Protein AF-A0A1V3XS38-F1 (afdb_monomer_lite)

Organism: Mycobacterium kansasii (NCBI:txid1768)

Secondary structure (DSSP, 8-state):
---------SSS-------------TTS-HHHHHHHHHHHHHHHHHHH--S----PPP--SS-HHHHHHHHHH--

Structure (mmCIF, N/CA/C/O backbone):
data_AF-A0A1V3XS38-F1
#
_entry.id   AF-A0A1V3XS38-F1
#
loop_
_atom_site.group_PDB
_atom_site.id
_atom_site.type_symbol
_atom_site.label_atom_id
_atom_site.label_alt_id
_atom_site.label_comp_id
_atom_site.label_asym_id
_atom_site.label_entity_id
_atom_site.label_seq_id
_atom_site.pdbx_PDB_ins_code
_atom_site.Cartn_x
_atom_site.Cartn_y
_atom_site.Cartn_z
_atom_site.occupancy
_atom_site.B_iso_or_equiv
_atom_site.auth_seq_id
_atom_site.auth_comp_id
_atom_site.auth_asym_id
_atom_site.auth_atom_id
_atom_site.pdbx_PDB_model_num
ATOM 1 N N . MET A 1 1 ? 3.981 15.730 -2.716 1.00 38.16 1 MET A N 1
ATOM 2 C CA . MET A 1 1 ? 4.891 16.875 -2.461 1.00 38.16 1 MET A CA 1
ATOM 3 C C . MET A 1 1 ? 6.188 16.571 -3.190 1.00 38.16 1 MET A C 1
ATOM 5 O O . MET A 1 1 ? 6.851 15.619 -2.820 1.00 38.16 1 MET A O 1
ATOM 9 N N . ARG A 1 2 ? 6.498 17.280 -4.283 1.00 40.69 2 ARG A N 1
ATOM 10 C CA . ARG A 1 2 ? 7.613 16.922 -5.173 1.00 40.69 2 ARG A CA 1
ATOM 11 C C . ARG A 1 2 ? 8.916 17.526 -4.641 1.00 40.69 2 ARG A C 1
ATOM 13 O O . ARG A 1 2 ? 9.104 18.735 -4.739 1.00 40.69 2 ARG A O 1
ATOM 20 N N . ALA A 1 3 ? 9.794 16.704 -4.074 1.00 42.28 3 ALA A N 1
ATOM 21 C CA . ALA A 1 3 ? 11.147 17.111 -3.706 1.00 42.28 3 ALA A CA 1
ATOM 22 C C . ALA A 1 3 ? 12.138 16.542 -4.731 1.00 42.28 3 ALA A C 1
ATOM 24 O O . ALA A 1 3 ? 12.472 15.364 -4.697 1.00 42.28 3 ALA A O 1
ATOM 25 N N . VAL A 1 4 ? 12.601 17.387 -5.659 1.00 51.09 4 VAL A N 1
ATOM 26 C CA . VAL A 1 4 ? 13.755 17.078 -6.515 1.00 51.09 4 VAL A CA 1
ATOM 27 C C . VAL A 1 4 ? 14.999 17.618 -5.819 1.00 51.09 4 VAL A C 1
ATOM 29 O O . VAL A 1 4 ? 15.180 18.830 -5.734 1.00 51.09 4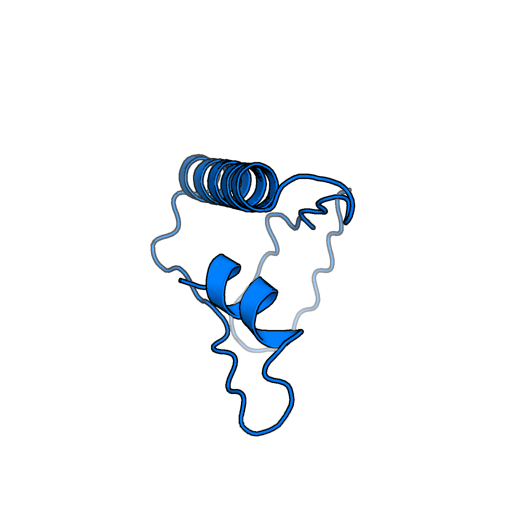 VAL A O 1
ATOM 32 N N . ALA A 1 5 ? 15.866 16.724 -5.346 1.00 50.19 5 ALA A N 1
ATOM 33 C CA . ALA A 1 5 ? 17.220 17.060 -4.916 1.00 50.19 5 ALA A CA 1
ATOM 34 C C . ALA A 1 5 ? 18.222 16.275 -5.774 1.00 50.19 5 ALA A C 1
ATOM 36 O O . ALA A 1 5 ? 18.581 15.142 -5.467 1.00 50.19 5 ALA A O 1
ATOM 37 N N . GLY A 1 6 ? 18.648 16.875 -6.888 1.00 54.12 6 GLY A N 1
ATOM 38 C CA . GLY A 1 6 ? 19.740 16.361 -7.712 1.00 54.12 6 GLY A CA 1
ATOM 39 C C . GLY A 1 6 ? 21.086 16.796 -7.138 1.00 54.12 6 GLY A C 1
ATOM 40 O O . GLY A 1 6 ? 21.516 17.924 -7.364 1.00 54.12 6 GLY A O 1
ATOM 41 N N . GLY A 1 7 ? 21.754 15.912 -6.397 1.00 49.53 7 GLY A N 1
ATOM 42 C CA . GLY A 1 7 ? 23.130 16.107 -5.942 1.00 49.53 7 GLY A CA 1
ATOM 43 C C . GLY A 1 7 ? 24.080 15.174 -6.688 1.00 49.53 7 GLY A C 1
ATOM 44 O O . GLY A 1 7 ? 24.130 13.987 -6.383 1.00 49.53 7 GLY A O 1
ATOM 45 N N . LYS A 1 8 ? 24.859 15.701 -7.644 1.00 60.75 8 LYS A N 1
ATOM 46 C CA . LYS A 1 8 ? 25.947 14.957 -8.300 1.00 60.75 8 LYS A CA 1
ATOM 47 C C . LYS A 1 8 ? 27.032 14.611 -7.273 1.00 60.75 8 LYS A C 1
ATOM 49 O O . LYS A 1 8 ? 27.821 15.470 -6.886 1.00 60.75 8 LYS A O 1
ATOM 54 N N . ARG A 1 9 ? 27.103 13.342 -6.871 1.00 55.84 9 ARG A N 1
ATOM 55 C CA . ARG A 1 9 ? 28.314 12.718 -6.318 1.00 55.84 9 ARG A CA 1
ATOM 56 C C . ARG A 1 9 ? 28.815 11.706 -7.343 1.00 55.84 9 ARG A C 1
ATOM 58 O O . ARG A 1 9 ? 28.017 10.989 -7.931 1.00 55.84 9 ARG A O 1
ATOM 65 N N . ALA A 1 10 ? 30.121 11.695 -7.601 1.00 67.69 10 ALA A N 1
ATOM 66 C CA . ALA A 1 10 ? 30.738 10.790 -8.564 1.00 67.69 10 ALA A CA 1
ATOM 67 C C . ALA A 1 10 ? 30.463 9.326 -8.170 1.00 67.69 10 ALA A C 1
ATOM 69 O O . ALA A 1 10 ? 31.010 8.830 -7.189 1.00 67.69 10 ALA A O 1
ATOM 70 N N . GLY A 1 11 ? 29.575 8.670 -8.921 1.00 60.38 11 GLY A N 1
ATOM 71 C CA . GLY A 1 11 ? 29.126 7.300 -8.678 1.00 60.38 11 GLY A CA 1
ATOM 72 C C . GLY A 1 11 ? 27.668 7.099 -9.092 1.00 60.38 11 GLY A C 1
ATOM 73 O O . GLY A 1 11 ? 26.795 7.138 -8.239 1.00 60.38 11 GLY A O 1
ATOM 74 N N . ARG A 1 12 ? 27.450 6.844 -10.394 1.00 69.88 12 ARG A N 1
ATOM 75 C CA . ARG A 1 12 ? 26.157 6.640 -11.090 1.00 69.88 12 ARG A CA 1
ATOM 76 C C . ARG A 1 12 ? 25.195 7.837 -11.030 1.00 69.88 12 ARG A C 1
ATOM 78 O O . ARG A 1 12 ? 24.919 8.390 -9.974 1.00 69.88 12 ARG A O 1
ATOM 85 N N . ASP A 1 13 ? 24.661 8.218 -12.190 1.00 81.06 13 ASP A N 1
ATOM 86 C CA . ASP A 1 13 ? 23.576 9.197 -12.264 1.00 81.06 13 ASP A CA 1
ATOM 87 C C . ASP A 1 13 ? 22.327 8.596 -11.603 1.00 81.06 13 ASP A C 1
ATOM 89 O O . ASP A 1 13 ? 21.761 7.617 -12.087 1.00 81.06 13 ASP A O 1
ATOM 93 N N . LEU A 1 14 ? 21.931 9.160 -10.462 1.00 85.56 14 LEU A N 1
ATOM 94 C CA . LEU A 1 14 ? 20.738 8.773 -9.715 1.00 85.56 14 LEU A CA 1
ATOM 95 C C . LEU A 1 14 ? 19.682 9.868 -9.836 1.00 85.56 14 LEU A C 1
ATOM 97 O O . LEU A 1 14 ? 19.978 11.056 -9.690 1.00 85.56 14 LEU A O 1
ATOM 101 N N . VAL A 1 15 ? 18.437 9.454 -10.052 1.00 89.19 15 VAL A N 1
ATOM 102 C CA . VAL A 1 15 ? 17.273 10.341 -10.080 1.00 89.19 15 VAL A CA 1
ATOM 103 C C . VAL A 1 15 ? 16.264 9.835 -9.058 1.00 89.19 15 VAL A C 1
ATOM 105 O O . VAL A 1 15 ? 15.836 8.687 -9.124 1.00 89.19 15 VAL A O 1
ATOM 108 N N . ALA A 1 16 ? 15.881 10.692 -8.111 1.00 91.38 16 ALA A N 1
ATOM 109 C CA . ALA A 1 16 ? 14.772 10.415 -7.204 1.00 91.38 16 ALA A CA 1
ATOM 110 C C . ALA A 1 16 ? 13.448 10.600 -7.963 1.00 91.38 16 ALA A C 1
ATOM 112 O O . ALA A 1 16 ? 13.156 11.709 -8.416 1.00 91.38 16 ALA A O 1
ATOM 113 N N . LEU A 1 17 ? 12.684 9.517 -8.137 1.00 93.38 17 LEU A N 1
ATOM 114 C CA . LEU A 1 17 ? 11.435 9.539 -8.904 1.00 93.38 17 LEU A CA 1
ATOM 115 C C . LEU A 1 17 ? 10.252 10.020 -8.062 1.00 93.38 17 LEU A C 1
ATOM 117 O O . LEU A 1 17 ? 9.526 10.909 -8.506 1.00 93.38 17 LEU A O 1
ATOM 121 N N . ASP A 1 18 ? 10.087 9.470 -6.858 1.00 94.38 18 ASP A N 1
ATOM 122 C CA . ASP A 1 18 ? 8.992 9.819 -5.957 1.00 94.38 18 ASP A CA 1
ATOM 123 C C . ASP A 1 18 ? 9.333 9.467 -4.490 1.00 94.38 18 ASP A C 1
ATOM 125 O O . ASP A 1 18 ? 10.276 8.713 -4.228 1.00 94.38 18 ASP A O 1
ATOM 129 N N . VAL A 1 19 ? 8.595 10.041 -3.533 1.00 95.56 19 VAL A N 1
ATOM 130 C CA . VAL A 1 19 ? 8.676 9.727 -2.096 1.00 95.56 19 VAL A CA 1
ATOM 131 C C . VAL A 1 19 ? 7.317 9.901 -1.409 1.00 95.56 19 VAL A C 1
ATOM 133 O O . VAL A 1 19 ? 6.631 10.901 -1.628 1.00 95.56 19 VAL A O 1
ATOM 136 N N . ASP A 1 20 ? 6.970 8.984 -0.504 1.00 93.81 20 ASP A N 1
ATOM 137 C CA . ASP A 1 20 ? 5.751 9.074 0.307 1.00 93.81 20 ASP A CA 1
ATOM 138 C C . ASP A 1 20 ? 5.955 8.610 1.757 1.00 93.81 20 ASP A C 1
ATOM 140 O O . ASP A 1 20 ? 6.924 7.927 2.095 1.00 93.81 20 ASP A O 1
ATOM 144 N N . VAL A 1 21 ? 5.043 9.043 2.632 1.00 95.94 21 VAL A N 1
ATOM 145 C CA . VAL A 1 21 ? 4.984 8.698 4.054 1.00 95.94 21 VAL A CA 1
ATOM 146 C C . VAL A 1 21 ? 3.554 8.294 4.407 1.00 95.94 21 VAL A C 1
ATOM 148 O O . VAL A 1 21 ? 2.687 9.140 4.655 1.00 95.94 21 VAL A O 1
ATOM 151 N N . VAL A 1 22 ? 3.331 6.986 4.525 1.00 93.19 22 VAL A N 1
ATOM 152 C CA . VAL A 1 22 ? 2.039 6.415 4.921 1.00 93.19 22 VAL A CA 1
ATOM 153 C C . VAL A 1 22 ? 1.843 6.571 6.429 1.00 93.19 22 VAL A C 1
ATOM 155 O O . VAL A 1 22 ? 2.614 6.047 7.235 1.00 93.19 22 VAL A O 1
ATOM 158 N N . ARG A 1 23 ? 0.798 7.298 6.836 1.00 93.81 23 ARG A N 1
ATOM 159 C CA . ARG A 1 23 ? 0.458 7.529 8.250 1.00 93.81 23 ARG A CA 1
ATOM 160 C C . ARG A 1 23 ? -0.876 6.882 8.588 1.00 93.81 23 ARG A C 1
ATOM 162 O O . ARG A 1 23 ? -1.863 7.110 7.901 1.00 93.81 23 ARG A O 1
ATOM 169 N N . THR A 1 24 ? -0.912 6.135 9.688 1.00 92.12 24 THR A N 1
ATOM 170 C CA . THR A 1 24 ? -2.140 5.541 10.225 1.00 92.12 24 THR A CA 1
ATOM 171 C C . THR A 1 24 ? -2.411 6.080 11.634 1.00 92.12 24 THR A C 1
ATOM 173 O O . THR A 1 24 ? -1.498 6.051 12.466 1.00 92.12 24 THR A O 1
ATOM 176 N N . PRO A 1 25 ? -3.620 6.595 11.929 1.00 93.06 25 PRO A N 1
ATOM 177 C CA . PRO A 1 25 ? -3.972 7.050 13.274 1.00 93.06 25 PRO A CA 1
ATOM 178 C C . PRO A 1 25 ? -3.856 5.926 14.312 1.00 93.06 25 PRO A C 1
ATOM 180 O O . PRO A 1 25 ? -4.122 4.758 14.016 1.00 93.06 25 PRO A O 1
ATOM 183 N N . SER A 1 26 ? -3.456 6.264 15.538 1.00 88.06 26 SER A N 1
ATOM 184 C CA . SER A 1 26 ? -3.232 5.282 16.610 1.00 88.06 26 SER A CA 1
ATOM 185 C C . SER A 1 26 ? -4.520 4.661 17.154 1.00 88.06 26 SER A C 1
ATOM 187 O O . SER A 1 26 ? -4.476 3.554 17.685 1.00 88.06 26 SER A O 1
ATOM 189 N N . ASP A 1 27 ? -5.650 5.347 17.002 1.00 92.94 27 ASP A N 1
ATOM 190 C CA . ASP A 1 27 ? -6.992 4.890 17.376 1.00 92.94 27 ASP A CA 1
ATOM 191 C C . ASP A 1 27 ? -7.635 3.973 16.319 1.00 92.94 27 ASP A C 1
ATOM 193 O O . ASP A 1 27 ? -8.667 3.347 16.568 1.00 92.94 27 ASP A O 1
ATOM 197 N N . THR A 1 28 ? -7.015 3.841 15.143 1.00 92.00 28 THR A N 1
ATOM 198 C CA . THR A 1 28 ? -7.486 2.937 14.093 1.00 92.00 28 THR A CA 1
ATOM 199 C C . THR A 1 28 ? -7.137 1.489 14.439 1.00 92.00 28 THR A C 1
ATOM 201 O O . THR A 1 28 ? -6.009 1.171 14.817 1.00 92.00 28 THR A O 1
ATOM 204 N N . ALA A 1 29 ? -8.102 0.579 14.264 1.00 92.00 29 ALA A N 1
ATOM 205 C CA . ALA A 1 29 ? -7.896 -0.851 14.485 1.00 92.00 29 ALA A CA 1
ATOM 206 C C . ALA A 1 29 ? -6.690 -1.379 13.687 1.00 92.00 29 ALA A C 1
ATOM 208 O O . ALA A 1 29 ? -6.558 -1.086 12.499 1.00 92.00 29 ALA A O 1
ATOM 209 N N . LEU A 1 30 ? -5.840 -2.194 14.323 1.00 87.44 30 LEU A N 1
ATOM 210 C CA . LEU A 1 30 ? -4.578 -2.683 13.753 1.00 87.44 30 LEU A CA 1
ATOM 211 C C . LEU A 1 30 ? -4.729 -3.268 12.341 1.00 87.44 30 LEU A C 1
ATOM 213 O O . LEU A 1 30 ? -3.969 -2.907 11.452 1.00 87.44 30 LEU A O 1
ATOM 217 N N . SER A 1 31 ? -5.734 -4.115 12.113 1.00 89.94 31 SER A N 1
ATOM 218 C CA . SER A 1 31 ? -5.981 -4.728 10.801 1.00 89.94 31 SER A CA 1
ATOM 219 C C . SER A 1 31 ? -6.214 -3.695 9.697 1.00 89.94 31 SER A C 1
ATOM 221 O O . SER A 1 31 ? -5.684 -3.839 8.602 1.00 89.94 31 SER A O 1
ATOM 223 N N . LYS A 1 32 ? -6.944 -2.614 9.993 1.00 92.38 32 LYS A N 1
ATOM 224 C CA . LYS A 1 32 ? -7.163 -1.511 9.046 1.00 92.38 32 LYS A CA 1
ATOM 225 C C . LYS A 1 32 ? -5.884 -0.718 8.792 1.00 92.38 32 LYS A C 1
ATOM 227 O O . LYS A 1 32 ? -5.670 -0.252 7.681 1.00 92.38 32 LYS A O 1
ATOM 232 N N . ARG A 1 33 ? -5.029 -0.576 9.809 1.00 93.81 33 ARG A N 1
ATOM 233 C CA . ARG A 1 33 ? -3.726 0.086 9.663 1.00 93.81 33 ARG A CA 1
ATOM 234 C C . ARG A 1 33 ? -2.799 -0.719 8.753 1.00 93.81 33 ARG A C 1
ATOM 236 O O . ARG A 1 33 ? -2.171 -0.133 7.882 1.00 93.81 33 ARG A O 1
ATOM 243 N N . LEU A 1 34 ? -2.753 -2.041 8.927 1.00 91.81 34 LEU A N 1
ATOM 244 C CA . LEU A 1 34 ? -1.970 -2.935 8.069 1.00 91.81 34 LEU A CA 1
ATOM 245 C C . LEU A 1 34 ? -2.509 -2.965 6.637 1.00 91.81 34 LEU A C 1
ATOM 247 O O . LEU A 1 34 ? -1.718 -2.876 5.706 1.00 91.81 34 LEU A O 1
ATOM 251 N N . LEU A 1 35 ? -3.834 -2.999 6.458 1.00 93.19 35 LEU A N 1
ATOM 252 C CA . LEU A 1 35 ? -4.448 -2.913 5.132 1.00 93.19 35 LEU A CA 1
ATOM 253 C C . LEU A 1 35 ? -4.048 -1.620 4.408 1.00 93.19 35 LEU A C 1
ATOM 255 O O . LEU A 1 35 ? -3.595 -1.683 3.274 1.00 93.19 35 LEU A O 1
ATOM 259 N N . ALA A 1 36 ? -4.128 -0.469 5.083 1.00 94.38 36 ALA A N 1
ATOM 260 C CA . ALA A 1 36 ? -3.743 0.812 4.490 1.00 94.38 36 ALA A CA 1
ATOM 261 C C . ALA A 1 36 ? -2.252 0.873 4.104 1.00 94.38 36 ALA A C 1
ATOM 263 O O . ALA A 1 36 ? -1.892 1.506 3.115 1.00 94.38 36 ALA A O 1
ATOM 264 N N . ILE A 1 37 ? -1.374 0.221 4.878 1.00 93.56 37 ILE A N 1
ATOM 265 C CA . ILE A 1 37 ? 0.050 0.094 4.529 1.00 93.56 37 ILE A CA 1
ATOM 266 C C . ILE A 1 37 ? 0.215 -0.805 3.298 1.00 93.56 37 ILE A C 1
ATOM 268 O O . ILE A 1 37 ? 0.935 -0.426 2.378 1.00 93.56 37 ILE A O 1
ATOM 272 N N . ASN A 1 38 ? -0.469 -1.951 3.256 1.00 93.62 38 ASN A N 1
ATOM 273 C CA . ASN A 1 38 ? -0.414 -2.876 2.123 1.00 93.62 38 ASN A CA 1
ATOM 274 C C . ASN A 1 38 ? -0.891 -2.217 0.824 1.00 93.62 38 ASN A C 1
ATOM 276 O O . ASN A 1 38 ? -0.178 -2.256 -0.170 1.00 93.62 38 ASN A O 1
ATOM 280 N N . GLU A 1 39 ? -2.049 -1.556 0.847 1.00 96.88 39 GLU A N 1
ATOM 281 C CA . GLU A 1 39 ? -2.607 -0.856 -0.320 1.00 96.88 39 GLU A CA 1
ATOM 282 C C . GLU A 1 39 ? -1.648 0.218 -0.852 1.00 96.88 39 GLU A C 1
ATOM 284 O O . GLU A 1 39 ? -1.487 0.372 -2.063 1.00 96.88 39 GLU A O 1
ATOM 2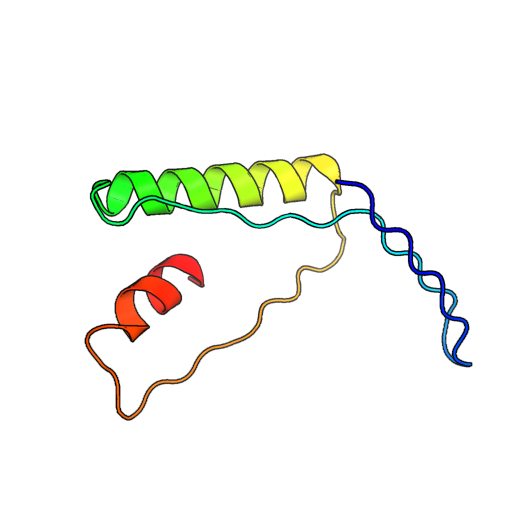89 N N . ALA A 1 40 ? -0.967 0.942 0.042 1.00 96.31 40 ALA A N 1
ATOM 290 C CA . ALA A 1 40 ? 0.049 1.901 -0.365 1.00 96.31 40 ALA A CA 1
ATOM 291 C C . ALA A 1 40 ? 1.253 1.204 -1.016 1.00 96.31 40 ALA A C 1
ATOM 293 O O . ALA A 1 40 ? 1.693 1.622 -2.082 1.00 96.31 40 ALA A O 1
ATOM 294 N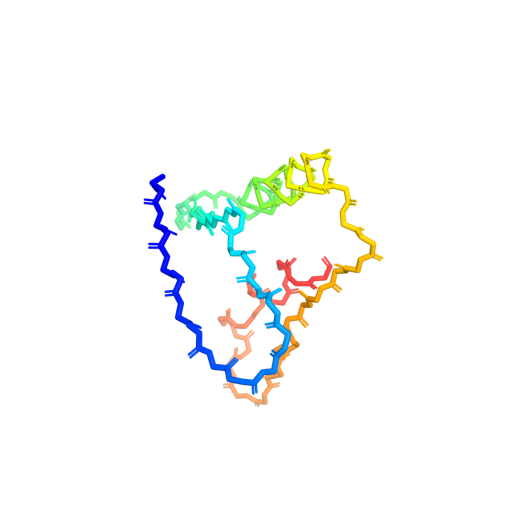 N . VAL A 1 41 ? 1.772 0.122 -0.431 1.00 94.88 41 VAL A N 1
ATOM 295 C CA . VAL A 1 41 ? 2.883 -0.63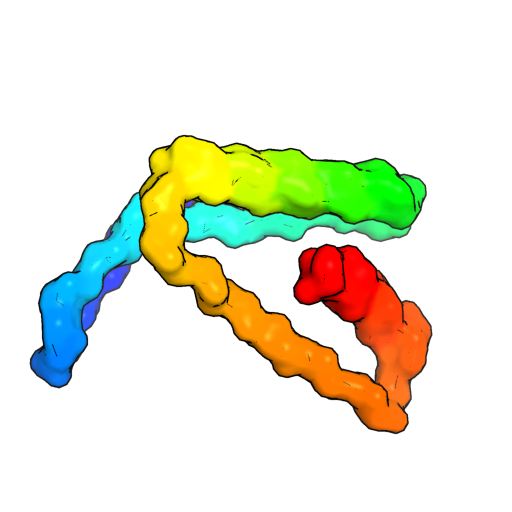6 -1.032 1.00 94.88 41 VAL A CA 1
ATOM 296 C C . VAL A 1 41 ? 2.495 -1.193 -2.405 1.00 94.88 41 VAL A C 1
ATOM 298 O O . VAL A 1 41 ? 3.251 -1.011 -3.358 1.00 94.88 41 VAL A O 1
ATOM 301 N N . GLU A 1 42 ? 1.317 -1.804 -2.537 1.00 96.75 42 GLU A N 1
ATOM 302 C CA . GLU A 1 42 ? 0.793 -2.312 -3.813 1.00 96.75 42 GLU A CA 1
ATOM 303 C C . GLU A 1 42 ? 0.706 -1.203 -4.863 1.00 96.75 42 GLU A C 1
ATOM 305 O O . GLU A 1 42 ? 1.228 -1.355 -5.967 1.00 96.75 42 GLU A O 1
ATOM 310 N N . HIS A 1 43 ? 0.151 -0.044 -4.495 1.00 97.19 43 HIS A N 1
ATOM 311 C CA . HIS A 1 43 ? 0.085 1.110 -5.386 1.00 97.19 43 HIS A CA 1
ATOM 312 C C . HIS A 1 43 ? 1.470 1.525 -5.909 1.00 97.19 43 HIS A C 1
ATOM 314 O O . HIS A 1 43 ? 1.626 1.808 -7.100 1.00 97.19 43 HIS A O 1
ATOM 320 N N . TRP A 1 44 ? 2.485 1.541 -5.044 1.00 96.50 44 TRP A N 1
ATOM 321 C CA . TRP A 1 44 ? 3.857 1.892 -5.419 1.00 96.50 44 TRP A CA 1
ATOM 322 C C . TRP A 1 44 ? 4.513 0.841 -6.320 1.00 96.50 44 TRP A C 1
ATOM 324 O O . TRP A 1 44 ? 5.180 1.201 -7.296 1.00 96.50 44 TRP A O 1
ATOM 334 N N . LEU A 1 45 ? 4.305 -0.445 -6.030 1.00 96.31 45 LEU A N 1
ATOM 335 C CA . LEU A 1 45 ? 4.808 -1.543 -6.857 1.00 96.31 45 LEU A CA 1
ATOM 336 C C . LEU A 1 45 ? 4.171 -1.529 -8.252 1.00 96.31 45 LEU A C 1
ATOM 338 O O . LEU A 1 45 ? 4.890 -1.667 -9.243 1.00 96.31 45 LEU A O 1
ATOM 342 N N . ASP A 1 46 ? 2.866 -1.278 -8.349 1.00 97.56 46 ASP A N 1
ATOM 343 C CA . ASP A 1 46 ? 2.156 -1.184 -9.628 1.00 97.56 46 ASP A CA 1
ATOM 344 C C . ASP A 1 46 ? 2.558 0.056 -10.435 1.00 97.56 46 ASP A C 1
ATOM 346 O O . ASP A 1 46 ? 2.688 -0.016 -11.663 1.00 97.56 46 ASP A O 1
ATOM 350 N N . THR A 1 47 ? 2.779 1.182 -9.750 1.00 97.31 47 THR A N 1
ATOM 351 C CA . THR A 1 47 ? 3.148 2.462 -10.372 1.00 97.31 47 THR A CA 1
ATOM 352 C C . THR A 1 47 ? 4.567 2.432 -10.931 1.00 97.31 47 THR A C 1
ATOM 354 O O . THR A 1 47 ? 4.797 2.886 -12.054 1.00 97.31 47 THR A O 1
ATOM 357 N N . HIS A 1 48 ? 5.527 1.903 -10.168 1.00 96.50 48 HIS A N 1
ATOM 358 C CA . HIS A 1 48 ? 6.944 1.969 -10.532 1.00 96.50 48 HIS A CA 1
ATOM 359 C C . HIS A 1 48 ? 7.504 0.684 -11.134 1.00 96.50 48 HIS A C 1
ATOM 361 O O . HIS A 1 48 ? 8.550 0.755 -11.777 1.00 96.50 48 HIS A O 1
ATOM 367 N N . ARG A 1 49 ? 6.838 -0.463 -10.941 1.00 96.75 49 ARG A N 1
ATOM 368 C CA . ARG A 1 49 ? 7.273 -1.791 -11.410 1.00 96.75 49 ARG A CA 1
ATOM 369 C C . ARG A 1 49 ? 8.786 -2.017 -11.254 1.00 96.75 49 ARG A C 1
ATOM 371 O O . ARG A 1 49 ? 9.465 -2.271 -12.249 1.00 96.75 49 ARG A O 1
ATOM 378 N N . PRO A 1 50 ? 9.340 -1.857 -10.038 1.00 96.44 50 PRO A N 1
ATOM 379 C CA . PRO A 1 50 ? 10.780 -1.915 -9.843 1.00 96.44 50 PRO A CA 1
ATOM 380 C C . PRO A 1 50 ? 11.314 -3.338 -10.048 1.00 96.44 50 PRO A C 1
ATOM 382 O O . PRO A 1 50 ? 10.693 -4.307 -9.618 1.00 96.44 50 PRO A O 1
ATOM 385 N N . ASP A 1 51 ? 12.514 -3.460 -10.619 1.00 97.00 51 ASP A N 1
ATOM 386 C CA . ASP A 1 51 ? 13.207 -4.753 -10.735 1.00 97.00 51 ASP A CA 1
ATOM 387 C C . ASP A 1 51 ? 13.663 -5.298 -9.368 1.00 97.00 51 ASP A C 1
ATOM 389 O O . ASP A 1 51 ? 13.854 -6.501 -9.192 1.00 97.00 51 ASP A O 1
ATOM 393 N N . VAL A 1 52 ? 13.879 -4.404 -8.394 1.00 95.94 52 VAL A N 1
ATOM 394 C CA . VAL A 1 52 ? 14.388 -4.729 -7.056 1.00 95.94 52 VAL A CA 1
ATOM 395 C C . VAL A 1 52 ? 13.662 -3.901 -5.999 1.00 95.94 52 VAL A C 1
ATOM 397 O O . VAL A 1 52 ? 13.545 -2.684 -6.129 1.00 95.94 52 VAL A O 1
ATOM 400 N N . LEU A 1 53 ? 13.257 -4.559 -4.910 1.00 94.06 53 LEU A N 1
ATOM 401 C CA . LEU A 1 53 ? 12.729 -3.924 -3.704 1.00 94.06 53 LEU A CA 1
ATOM 402 C C . LEU A 1 53 ? 13.748 -4.042 -2.563 1.00 94.06 53 LEU A C 1
ATOM 404 O O . LEU A 1 53 ? 14.155 -5.144 -2.195 1.00 94.06 53 LEU A O 1
ATOM 408 N N . ALA A 1 54 ? 14.159 -2.908 -1.998 1.00 92.44 54 ALA A N 1
ATOM 409 C CA . ALA A 1 54 ? 15.031 -2.858 -0.828 1.00 92.44 54 ALA A CA 1
ATOM 410 C C . ALA A 1 54 ? 14.213 -2.499 0.419 1.00 92.44 54 ALA A C 1
ATOM 412 O O . ALA A 1 54 ? 13.482 -1.513 0.412 1.00 92.44 54 ALA A O 1
ATOM 413 N N . ILE A 1 55 ? 14.357 -3.285 1.490 1.00 88.56 55 ILE A N 1
ATOM 414 C CA . ILE A 1 55 ? 13.647 -3.094 2.763 1.00 88.56 55 ILE A CA 1
ATOM 415 C C . ILE A 1 55 ? 14.674 -3.094 3.899 1.00 88.56 55 ILE A C 1
ATOM 417 O O . ILE A 1 55 ? 15.591 -3.919 3.922 1.00 88.56 55 ILE A O 1
ATOM 421 N N . GLU A 1 56 ? 14.530 -2.176 4.852 1.00 87.56 56 GLU A N 1
ATOM 422 C CA . GLU A 1 56 ? 15.337 -2.173 6.071 1.00 87.56 56 GLU A CA 1
ATOM 423 C C . GLU A 1 56 ? 14.858 -3.266 7.037 1.00 87.56 56 GLU A C 1
ATOM 425 O O . GLU A 1 56 ? 13.669 -3.385 7.328 1.00 87.56 56 GLU A O 1
ATOM 430 N N . ARG A 1 57 ? 15.788 -4.064 7.574 1.00 80.25 57 ARG A N 1
ATOM 431 C CA . ARG A 1 57 ? 15.461 -5.063 8.598 1.00 80.25 57 ARG A CA 1
ATOM 432 C C . ARG A 1 57 ? 15.602 -4.462 9.989 1.00 80.25 57 ARG A C 1
ATOM 434 O O . ARG A 1 57 ? 16.676 -3.994 10.355 1.00 80.25 57 ARG A O 1
ATOM 441 N N . VAL A 1 58 ? 14.546 -4.565 10.790 1.00 72.56 58 VAL A N 1
ATOM 442 C CA . VAL A 1 58 ? 14.537 -4.104 12.184 1.00 72.56 58 VAL A CA 1
ATOM 443 C C . VAL A 1 58 ? 14.789 -5.287 13.126 1.00 72.56 58 VAL A C 1
ATOM 445 O O . VAL A 1 58 ? 14.141 -6.325 13.013 1.00 72.56 58 VAL A O 1
ATOM 448 N N . PHE A 1 59 ? 15.718 -5.137 14.074 1.00 64.31 59 PHE A N 1
ATOM 449 C CA . PHE A 1 59 ? 16.021 -6.134 15.111 1.00 64.31 59 PHE A CA 1
ATOM 450 C C . PHE A 1 59 ? 15.602 -5.613 16.492 1.00 64.31 59 PHE A C 1
ATOM 452 O O . PHE A 1 59 ? 15.821 -4.443 16.800 1.00 64.31 59 PHE A O 1
ATOM 459 N N . SER A 1 60 ? 15.055 -6.469 17.362 1.00 57.47 60 SER A N 1
ATOM 460 C CA . SER A 1 60 ? 14.672 -6.070 18.724 1.00 57.47 60 SER A CA 1
ATOM 461 C C . SER A 1 6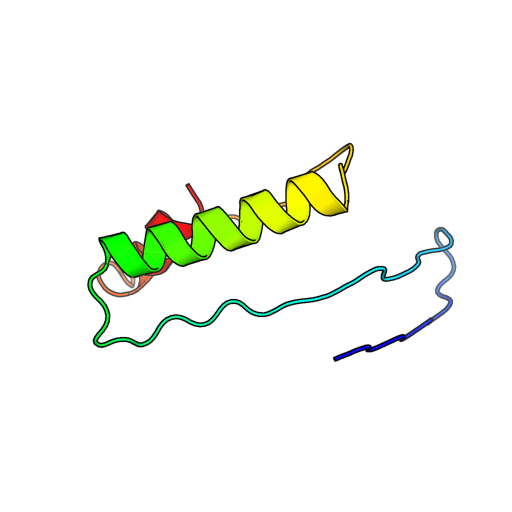0 ? 15.173 -7.025 19.795 1.00 57.47 60 SER A C 1
ATOM 463 O O . SER A 1 60 ? 14.770 -8.184 19.824 1.00 57.47 60 SER A O 1
ATOM 465 N N . GLN A 1 61 ? 15.981 -6.514 20.725 1.00 55.19 61 GLN A N 1
ATOM 466 C CA . GLN A 1 61 ? 16.334 -7.229 21.958 1.00 55.19 61 GLN A CA 1
ATOM 467 C C . GLN A 1 61 ? 15.695 -6.609 23.218 1.00 55.19 61 GLN A C 1
ATOM 469 O O . GLN A 1 61 ? 15.699 -7.260 24.253 1.00 55.19 61 GLN A O 1
ATOM 474 N N . LEU A 1 62 ? 15.123 -5.389 23.165 1.00 48.56 62 LEU A N 1
ATOM 475 C CA . LEU A 1 62 ? 14.739 -4.651 24.390 1.00 48.56 62 LEU A CA 1
ATOM 476 C C . LEU A 1 62 ? 13.377 -3.915 24.390 1.00 48.56 62 LEU A C 1
ATOM 478 O O . LEU A 1 62 ? 12.984 -3.427 25.440 1.00 48.56 62 LEU A O 1
ATOM 482 N N . ASN A 1 63 ? 12.616 -3.857 23.286 1.00 40.72 63 ASN A N 1
ATOM 483 C CA . ASN A 1 63 ? 11.364 -3.068 23.203 1.00 40.72 63 ASN A CA 1
ATOM 484 C C . ASN A 1 63 ? 10.184 -3.880 22.638 1.00 40.72 63 ASN A C 1
ATOM 486 O O . ASN A 1 63 ? 9.643 -3.585 21.575 1.00 40.72 63 ASN A O 1
ATOM 490 N N . VAL A 1 64 ? 9.795 -4.941 23.344 1.00 51.34 64 VAL A N 1
ATOM 491 C CA . VAL A 1 64 ? 8.895 -5.996 22.834 1.00 51.34 64 VAL A CA 1
ATOM 492 C C . VAL A 1 64 ? 7.482 -5.492 22.474 1.00 51.34 64 VAL A C 1
ATOM 494 O O . VAL A 1 64 ? 6.847 -6.052 21.588 1.00 51.34 64 VAL A O 1
ATOM 497 N N . THR A 1 65 ? 6.987 -4.414 23.097 1.00 46.22 65 THR A N 1
ATOM 498 C CA . THR A 1 65 ? 5.606 -3.922 22.900 1.00 46.22 65 THR A CA 1
ATOM 499 C C . THR A 1 65 ? 5.454 -2.869 21.796 1.00 46.22 65 THR A C 1
ATOM 501 O O . THR A 1 65 ? 4.403 -2.810 21.164 1.00 46.22 65 THR A O 1
ATOM 504 N N . THR A 1 66 ? 6.482 -2.060 21.514 1.00 53.59 66 THR A N 1
ATOM 505 C CA . THR A 1 66 ? 6.465 -1.049 20.434 1.00 53.59 66 THR A CA 1
ATOM 506 C C . THR A 1 66 ? 7.032 -1.574 19.120 1.00 53.59 66 THR A C 1
ATOM 508 O O . THR A 1 66 ? 6.647 -1.098 18.055 1.00 53.59 66 THR A O 1
ATOM 511 N N . VAL A 1 67 ? 7.896 -2.591 19.169 1.00 53.06 67 VAL A N 1
ATOM 512 C CA . VAL A 1 67 ? 8.475 -3.203 17.966 1.00 53.06 67 VAL A CA 1
ATOM 513 C C . VAL A 1 67 ? 7.443 -4.006 17.180 1.00 53.06 67 VAL A C 1
ATOM 515 O O . VAL A 1 67 ? 7.529 -4.038 15.956 1.00 53.06 67 VAL A O 1
ATOM 518 N N . MET A 1 68 ? 6.460 -4.628 17.842 1.00 58.53 68 MET A N 1
ATOM 519 C CA . MET A 1 68 ? 5.480 -5.480 17.156 1.00 58.53 68 MET A CA 1
ATOM 520 C C . MET A 1 68 ? 4.753 -4.752 16.017 1.00 58.53 68 MET A C 1
ATOM 522 O O . MET A 1 68 ? 4.549 -5.355 14.971 1.00 58.53 68 MET A O 1
ATOM 526 N N . GLY A 1 69 ? 4.440 -3.459 16.169 1.00 58.22 69 GLY A N 1
ATOM 527 C CA . GLY A 1 69 ? 3.790 -2.674 15.112 1.00 58.22 69 GLY A CA 1
ATOM 528 C C . GLY A 1 69 ? 4.675 -2.451 13.879 1.00 58.22 69 GLY A C 1
ATOM 529 O O . GLY A 1 69 ? 4.184 -2.521 12.757 1.00 58.22 69 GLY A O 1
ATOM 530 N N . THR A 1 70 ? 5.981 -2.241 14.069 1.00 58.94 70 THR A N 1
ATOM 531 C CA . THR A 1 70 ? 6.952 -2.133 12.965 1.00 58.94 70 THR A CA 1
ATOM 532 C C . THR A 1 70 ? 7.229 -3.4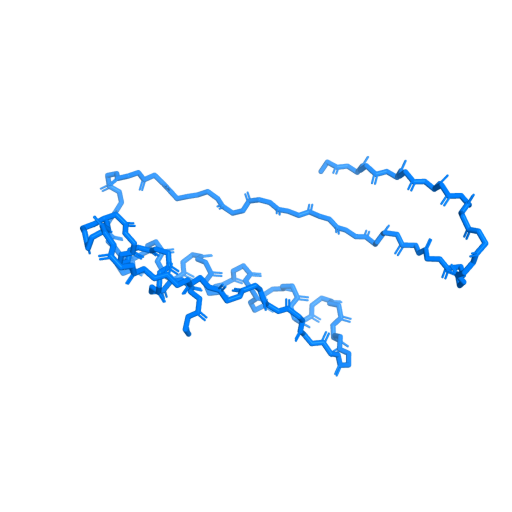97 12.337 1.00 58.94 70 THR A C 1
ATOM 534 O O . THR A 1 70 ? 7.295 -3.611 11.119 1.00 58.94 70 THR A O 1
ATOM 537 N N . ALA A 1 71 ? 7.350 -4.545 13.156 1.00 59.00 71 ALA A N 1
ATOM 538 C CA . ALA A 1 71 ? 7.576 -5.908 12.683 1.00 59.00 71 ALA A CA 1
ATOM 539 C C . ALA A 1 71 ? 6.402 -6.430 11.840 1.00 59.00 71 ALA A C 1
ATOM 541 O O . ALA A 1 71 ? 6.631 -7.090 10.836 1.00 59.00 71 ALA A O 1
ATOM 542 N N . GLN A 1 72 ? 5.160 -6.095 12.207 1.00 58.81 72 GLN A N 1
ATOM 543 C CA . GLN A 1 72 ? 3.966 -6.438 11.426 1.00 58.81 72 GLN A CA 1
ATOM 544 C C . GLN A 1 72 ? 3.872 -5.685 10.095 1.00 58.81 72 GLN A C 1
ATOM 546 O O . GLN A 1 72 ? 3.264 -6.199 9.168 1.00 58.81 72 GLN A O 1
ATOM 551 N N . ALA A 1 73 ? 4.439 -4.481 10.002 1.00 60.72 73 ALA A N 1
ATOM 552 C CA . ALA A 1 73 ? 4.468 -3.717 8.756 1.00 60.72 73 ALA A CA 1
ATOM 553 C C . ALA A 1 73 ? 5.613 -4.135 7.816 1.00 60.72 73 ALA A C 1
ATOM 555 O O . ALA A 1 73 ? 5.557 -3.840 6.629 1.00 60.72 73 ALA A O 1
ATOM 556 N N . GLY A 1 74 ? 6.669 -4.760 8.346 1.00 58.59 74 GLY A N 1
ATOM 557 C CA . GLY A 1 74 ? 7.849 -5.156 7.572 1.00 58.59 74 GLY A CA 1
ATOM 558 C C . GLY A 1 74 ? 7.843 -6.597 7.052 1.00 58.59 74 GLY A C 1
ATOM 559 O O . GLY A 1 74 ? 8.799 -6.969 6.374 1.00 58.59 74 GLY A O 1
ATOM 560 N N . GLY A 1 75 ? 6.844 -7.405 7.424 1.00 51.16 75 GLY A N 1
ATOM 561 C CA . GLY A 1 75 ? 6.690 -8.807 7.017 1.00 51.16 75 GLY A CA 1
ATOM 562 C C . GLY A 1 75 ? 5.719 -8.986 5.864 1.00 51.16 75 GLY A C 1
ATOM 563 O O . GLY A 1 75 ? 4.747 -8.205 5.805 1.00 51.16 75 GLY A O 1
#

pLDDT: mean 77.74, std 19.59, range [38.16, 97.56]

Radius of gyration: 15.93 Å; chains: 1; bounding box: 39×26×37 Å

InterPro domains:
  IPR002176 Crossover junction endodeoxyribonuclease RuvC [PF02075] (9-75)
  IPR002176 Crossover junction endodeoxyribonuclease RuvC [PR00696] (50-66)
  IPR002176 Crossover junction endodeoxyribonuclease RuvC [PR00696] (72-75)
  IPR002176 Crossover junction endodeoxyribonuclease RuvC [PTHR30194] (10-75)
  IPR012337 Ribonuclease H-like superfamily [SSF53098] (9-75)
  IPR036397 Ribonuclease H superfamily [G3DSA:3.30.420.10] (3-75)

Sequence (75 aa):
MRAVAGGKRAGRDLVALDVDVVRTPSDTALSKRLLAINEAVEHWLDTHRPDVLAIERVFSQLNVTTVMGTAQAGG

Foldseek 3Di:
DDDWDQDDDPDDRDGDDDDDDQDDDPPDDLVVSLVSLVVVVVVVCVVPVDPDDDDDDDDDDDDVPVVVSVVSSRD